Protein AF-A0A430HEE9-F1 (afdb_monomer)

Foldseek 3Di:
DFAEEADACAQAFFQDPVADLVVLLVCVVVVPVPPCVVNLVRGTDPQSLVLVVVVCVVRVHAYAYLYPSVVRDDLVSVCVSCVSNVNVSNNVRADPNRYFDDDPPDASCRRVVVCCVVPPPPLRHYAYEEACVSCVVVPPDPCVVLLRYQHRYRSGHCHPVSSVSNVVSRVVSVD

Sequence (175 aa):
MKPTIFLDIDDVLAISREFTSYQVMATFKSGDLDGWPELWNGLLCAEARQNLAALHDEFNPQYVISSSWSHYLACDQLRAVFHRRHLQFVAEGMHDTWTTPKCSGWSRFDEIHHWALHHLPRGCPMLVLDDEQSGASLRGTSLYDDGLVVLCEPWVGLNADKLSEAQRLLRSQVV

Radius of gyration: 15.29 Å; Cα contacts (8 Å, |Δi|>4): 270; chains: 1; bounding box: 37×29×46 Å

Organism: NCBI:txid2495579

Nearest PDB structures (foldseek):
  2ia5-assembly1_C  TM=5.486E-01  e=5.339E-01  Tequatrovirus T4
  5lp3-assembly1_A  TM=2.783E-01  e=8.591E+00  Escherichia coli K-12

pLDDT: mean 95.26, std 4.46, range [59.91, 98.81]

Solvent-accessible surface area (backbone atoms only — not comparable to full-atom values): 9525 Å² total; per-residue (Å²): 130,59,28,40,34,36,34,35,40,65,19,25,31,30,53,37,93,88,35,51,70,66,58,54,51,52,30,64,73,71,68,48,72,76,83,46,60,64,50,64,68,52,26,50,39,69,62,24,50,52,38,52,48,56,53,36,76,74,54,57,42,31,32,26,40,61,28,76,62,62,80,81,43,53,72,70,54,51,30,49,55,26,47,80,65,79,33,44,69,53,46,73,24,43,37,93,77,36,53,43,66,88,57,90,92,59,48,57,43,54,23,49,51,54,42,42,74,76,70,52,60,90,87,52,40,56,38,36,44,27,16,52,75,74,38,45,63,33,64,93,33,70,54,40,76,73,51,29,58,45,69,17,51,73,74,64,18,30,37,75,68,53,39,53,50,49,52,53,42,50,58,71,54,75,117

Structure (mmCIF, N/CA/C/O backbone):
data_AF-A0A430HEE9-F1
#
_entry.id   AF-A0A430HEE9-F1
#
loop_
_atom_site.group_PDB
_atom_site.id
_atom_site.type_symbol
_atom_site.label_atom_id
_atom_site.label_alt_id
_atom_site.label_comp_id
_atom_site.label_asym_id
_atom_site.label_entity_id
_atom_site.label_seq_id
_atom_site.pdbx_PDB_ins_code
_atom_site.Cartn_x
_atom_site.Cartn_y
_atom_site.Cartn_z
_atom_site.occupancy
_atom_site.B_iso_or_equiv
_atom_site.auth_seq_id
_atom_site.auth_comp_id
_atom_site.auth_asym_id
_atom_site.auth_atom_id
_atom_site.pdbx_PDB_model_num
ATOM 1 N N . MET A 1 1 ? -12.566 -12.581 11.701 1.00 80.81 1 MET A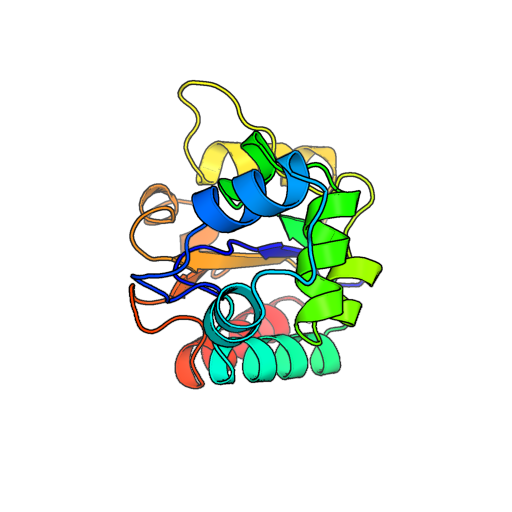 N 1
ATOM 2 C CA . MET A 1 1 ? -12.678 -12.162 10.282 1.00 80.81 1 MET A CA 1
ATOM 3 C C . MET A 1 1 ? -11.302 -11.711 9.825 1.00 80.81 1 MET A C 1
ATOM 5 O O . MET A 1 1 ? -10.555 -11.243 10.674 1.00 80.81 1 MET A O 1
ATOM 9 N N . LYS A 1 2 ? -10.942 -11.901 8.550 1.00 90.88 2 LYS A N 1
ATOM 10 C CA . LYS A 1 2 ? -9.658 -11.407 8.027 1.00 90.88 2 LYS A CA 1
ATOM 11 C C . LYS A 1 2 ? -9.723 -9.879 7.887 1.00 90.88 2 LYS A C 1
ATOM 13 O O . LYS A 1 2 ? -10.739 -9.410 7.377 1.00 90.88 2 LYS A O 1
ATOM 18 N N . PRO A 1 3 ? -8.705 -9.117 8.319 1.00 97.00 3 PRO A N 1
ATOM 19 C CA . PRO A 1 3 ? -8.674 -7.678 8.093 1.00 97.00 3 PRO A CA 1
ATOM 20 C C . PRO A 1 3 ? -8.604 -7.347 6.603 1.00 97.00 3 PRO A C 1
ATOM 22 O O . PRO A 1 3 ? -8.089 -8.136 5.814 1.00 97.00 3 PRO A O 1
ATOM 25 N N . THR A 1 4 ? -9.068 -6.159 6.227 1.00 98.44 4 THR A N 1
ATOM 26 C CA . THR A 1 4 ? -8.849 -5.600 4.885 1.00 98.44 4 THR A CA 1
ATOM 27 C C . THR A 1 4 ? -7.793 -4.502 4.936 1.00 98.44 4 THR A C 1
ATOM 29 O O . THR A 1 4 ? -7.937 -3.541 5.686 1.00 98.44 4 THR A O 1
ATOM 32 N N . ILE A 1 5 ? -6.740 -4.626 4.131 1.00 98.75 5 ILE A N 1
ATOM 33 C CA . ILE A 1 5 ? -5.719 -3.592 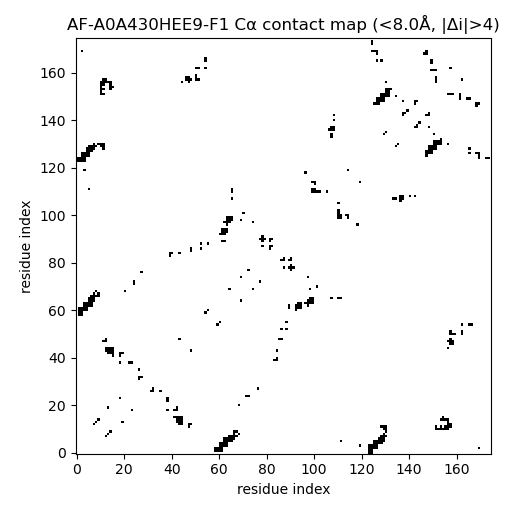3.967 1.00 98.75 5 ILE A CA 1
ATOM 34 C C . ILE A 1 5 ? -5.934 -2.880 2.634 1.00 98.75 5 ILE A C 1
ATOM 36 O O . ILE A 1 5 ? -5.824 -3.494 1.571 1.00 98.75 5 ILE A O 1
ATOM 40 N N . PHE A 1 6 ? -6.200 -1.579 2.696 1.00 98.81 6 PHE A N 1
ATOM 41 C CA . PHE A 1 6 ? -6.108 -0.683 1.549 1.00 98.81 6 PHE A CA 1
ATOM 42 C C . PHE A 1 6 ? -4.640 -0.323 1.354 1.00 98.81 6 PHE A C 1
ATOM 44 O O . PHE A 1 6 ? -4.015 0.218 2.263 1.00 98.81 6 PHE A O 1
ATOM 51 N N . LEU A 1 7 ? -4.082 -0.700 0.210 1.00 98.81 7 LEU A N 1
ATOM 52 C CA . LEU A 1 7 ? -2.654 -0.650 -0.064 1.00 98.81 7 LEU A CA 1
ATOM 53 C C . LEU A 1 7 ? -2.365 0.332 -1.200 1.00 98.81 7 LEU A C 1
ATOM 55 O O . LEU A 1 7 ? -2.751 0.088 -2.353 1.00 98.81 7 LEU A O 1
ATOM 59 N N . ASP A 1 8 ? -1.640 1.402 -0.881 1.00 98.19 8 ASP A N 1
ATOM 60 C CA . ASP A 1 8 ? -0.873 2.127 -1.887 1.00 98.19 8 ASP A CA 1
ATOM 61 C C . ASP A 1 8 ? 0.443 1.401 -2.213 1.00 98.19 8 ASP A C 1
ATOM 63 O O . ASP A 1 8 ? 0.933 0.551 -1.469 1.00 98.19 8 ASP A O 1
ATOM 67 N N . ILE A 1 9 ? 0.995 1.714 -3.378 1.00 97.50 9 ILE A N 1
ATOM 68 C CA . ILE A 1 9 ? 2.242 1.184 -3.907 1.00 97.50 9 ILE A CA 1
ATOM 69 C C . ILE A 1 9 ? 3.296 2.288 -3.930 1.00 97.50 9 ILE A C 1
ATOM 71 O O . ILE A 1 9 ? 4.399 2.043 -3.441 1.00 97.50 9 ILE A O 1
ATOM 75 N N . ASP A 1 10 ? 2.977 3.468 -4.467 1.00 95.69 10 ASP A N 1
ATOM 76 C CA . ASP A 1 10 ? 3.913 4.596 -4.548 1.00 95.69 10 ASP A CA 1
ATOM 77 C C . ASP A 1 10 ? 4.302 5.046 -3.135 1.00 95.69 10 ASP A C 1
ATOM 79 O O . ASP A 1 10 ? 3.445 5.147 -2.265 1.00 95.69 10 ASP A O 1
ATOM 83 N N . ASP A 1 11 ? 5.603 5.213 -2.880 1.00 96.12 11 ASP A N 1
ATOM 84 C CA . ASP A 1 11 ? 6.160 5.629 -1.582 1.00 96.12 11 ASP A CA 1
ATOM 85 C C . ASP A 1 11 ? 5.733 4.786 -0.358 1.00 96.12 11 ASP A C 1
ATOM 87 O O . ASP A 1 11 ? 6.041 5.132 0.779 1.00 96.12 11 ASP A O 1
ATOM 91 N N . VAL A 1 12 ? 5.112 3.623 -0.581 1.00 97.62 12 VAL A N 1
ATOM 92 C CA . VAL A 1 12 ? 4.849 2.580 0.423 1.00 97.62 12 VAL A CA 1
ATOM 93 C C . VAL A 1 12 ? 5.718 1.359 0.134 1.00 97.62 12 VAL A C 1
ATOM 95 O O . VAL A 1 12 ? 6.475 0.911 0.997 1.00 97.62 12 VAL A O 1
ATOM 98 N N . LEU A 1 13 ? 5.641 0.841 -1.098 1.00 97.62 13 LEU A N 1
ATOM 99 C CA . LEU A 1 13 ? 6.434 -0.290 -1.592 1.00 97.62 13 LEU A CA 1
ATOM 100 C C . LEU A 1 13 ? 7.423 0.138 -2.682 1.00 97.62 13 LEU A C 1
ATOM 102 O O . LEU A 1 13 ? 8.557 -0.346 -2.704 1.00 97.62 13 LEU A O 1
ATOM 106 N N . ALA A 1 14 ? 6.993 1.011 -3.593 1.00 96.25 14 ALA A N 1
ATOM 107 C CA . ALA A 1 14 ? 7.776 1.540 -4.699 1.00 96.25 14 ALA A CA 1
ATOM 108 C C . ALA A 1 14 ? 8.399 2.885 -4.308 1.00 96.25 14 ALA A C 1
ATOM 110 O O . ALA A 1 14 ? 7.764 3.928 -4.392 1.00 96.25 14 ALA A O 1
ATOM 111 N N . ILE A 1 15 ? 9.661 2.837 -3.878 1.00 92.50 15 ILE A N 1
ATOM 112 C CA . ILE A 1 15 ? 10.413 3.977 -3.313 1.00 92.50 15 ILE A CA 1
ATOM 113 C C . ILE A 1 15 ? 11.463 4.498 -4.321 1.00 92.50 15 ILE A C 1
ATOM 115 O O . ILE A 1 15 ? 12.430 5.179 -3.983 1.00 92.50 15 ILE A O 1
ATOM 119 N N . SER A 1 16 ? 11.348 4.102 -5.590 1.00 83.88 16 SER A N 1
ATOM 120 C CA . SER A 1 16 ? 12.374 4.366 -6.597 1.00 83.88 16 SER A CA 1
ATOM 121 C C . SER A 1 16 ? 12.114 5.664 -7.356 1.00 83.88 16 SER A C 1
ATOM 123 O O . SER A 1 16 ? 11.019 5.907 -7.854 1.00 83.88 16 SER A O 1
ATOM 125 N N . ARG A 1 17 ? 13.169 6.473 -7.518 1.00 77.31 17 ARG A N 1
ATOM 126 C CA . ARG A 1 17 ? 13.175 7.630 -8.434 1.00 77.31 17 ARG A CA 1
ATOM 127 C C . ARG A 1 17 ? 13.371 7.235 -9.893 1.00 77.31 17 ARG A C 1
ATOM 129 O O . ARG A 1 17 ? 13.046 8.008 -10.788 1.00 77.31 17 ARG A O 1
ATOM 136 N N . GLU A 1 18 ? 13.951 6.064 -10.125 1.00 83.25 18 GLU A N 1
ATOM 137 C CA . GLU A 1 18 ? 14.332 5.584 -11.455 1.00 83.25 18 GLU A CA 1
ATOM 138 C C . GLU A 1 18 ? 13.240 4.705 -12.065 1.00 83.25 18 GLU A C 1
ATOM 140 O O . GLU A 1 18 ? 13.007 4.723 -13.276 1.00 83.25 18 GLU A O 1
ATOM 145 N N . PHE A 1 19 ? 12.550 3.953 -11.211 1.00 88.94 19 PHE A N 1
ATOM 146 C CA . PHE A 1 19 ? 11.571 2.957 -11.600 1.00 88.94 19 PHE A CA 1
ATOM 147 C C . PHE A 1 19 ? 10.203 3.340 -11.066 1.00 88.94 19 PHE A C 1
ATOM 149 O O . PHE A 1 19 ? 9.910 3.192 -9.884 1.00 88.94 19 PHE A O 1
ATOM 156 N N . THR A 1 20 ? 9.359 3.811 -11.972 1.00 88.50 20 THR A N 1
ATOM 157 C CA . THR A 1 20 ? 7.982 4.188 -11.680 1.00 88.50 20 THR A CA 1
ATOM 158 C C . THR A 1 20 ? 7.026 3.217 -12.355 1.00 88.50 20 THR A C 1
ATOM 160 O O . THR A 1 20 ? 7.401 2.381 -13.188 1.00 88.50 20 THR A O 1
ATOM 163 N N . SER A 1 21 ? 5.748 3.383 -12.058 1.00 90.38 21 SER A N 1
ATOM 164 C CA . SER A 1 21 ? 4.676 2.713 -12.774 1.00 90.38 21 SER A CA 1
ATOM 165 C C . SER A 1 21 ? 4.725 2.871 -14.295 1.00 90.38 21 SER A C 1
ATOM 167 O O . SER A 1 21 ? 4.315 1.960 -15.012 1.00 90.38 21 SER A O 1
ATOM 169 N N . TYR A 1 22 ? 5.265 3.976 -14.817 1.00 91.56 22 TYR A N 1
ATOM 170 C CA . TYR A 1 22 ? 5.378 4.191 -16.258 1.00 91.56 22 TYR A CA 1
ATOM 171 C C . TYR A 1 22 ? 6.260 3.130 -16.929 1.00 91.56 22 TYR A C 1
ATOM 173 O O . TYR A 1 22 ? 5.890 2.578 -17.969 1.00 91.56 22 TYR A O 1
ATOM 181 N N . GLN A 1 23 ? 7.405 2.796 -16.324 1.00 93.25 23 GLN A N 1
ATOM 182 C CA . GLN A 1 23 ? 8.289 1.742 -16.827 1.00 93.25 23 GLN A CA 1
ATOM 183 C C . GLN A 1 23 ? 7.603 0.374 -16.753 1.00 93.25 23 GLN A C 1
ATOM 185 O O . GLN A 1 23 ? 7.676 -0.407 -17.702 1.00 93.25 23 GLN A O 1
ATOM 190 N N . VAL A 1 24 ? 6.860 0.111 -15.674 1.00 93.81 24 VAL A N 1
ATOM 191 C CA . VAL A 1 24 ? 6.065 -1.117 -15.525 1.00 93.81 24 VAL A CA 1
ATOM 192 C C . VAL A 1 24 ? 5.028 -1.229 -16.645 1.00 93.81 24 VAL A C 1
ATOM 194 O O . VAL A 1 24 ? 4.968 -2.246 -17.336 1.00 93.81 24 VAL A O 1
ATOM 197 N N . MET A 1 25 ? 4.266 -0.162 -16.898 1.00 94.75 25 MET A N 1
ATOM 198 C CA . MET A 1 25 ? 3.291 -0.106 -17.989 1.00 94.75 25 MET A CA 1
ATOM 199 C C . MET A 1 25 ? 3.931 -0.335 -19.358 1.00 94.75 25 MET A C 1
ATOM 201 O O . MET A 1 25 ? 3.382 -1.072 -20.175 1.00 94.75 25 MET A O 1
ATOM 205 N N . ALA A 1 26 ? 5.066 0.314 -19.631 1.00 93.56 26 ALA A N 1
ATOM 206 C CA . ALA A 1 26 ? 5.771 0.174 -20.901 1.00 93.56 26 ALA A CA 1
ATOM 207 C C . ALA A 1 26 ? 6.212 -1.277 -21.135 1.00 93.56 26 ALA A C 1
ATOM 209 O O . ALA A 1 26 ? 6.032 -1.799 -22.233 1.00 93.56 26 ALA A O 1
ATOM 210 N N . THR A 1 27 ? 6.691 -1.940 -20.083 1.00 93.94 27 THR A N 1
ATOM 211 C CA . THR A 1 27 ? 7.138 -3.336 -20.133 1.00 93.94 27 THR A CA 1
ATOM 212 C C . THR A 1 27 ? 5.969 -4.299 -20.379 1.00 93.94 27 THR A C 1
ATOM 214 O O . THR A 1 27 ? 6.066 -5.222 -21.184 1.00 93.94 27 THR A O 1
ATOM 217 N N . PHE A 1 28 ? 4.804 -4.055 -19.769 1.00 94.69 28 PHE A N 1
ATOM 218 C CA . PHE A 1 28 ? 3.602 -4.827 -20.102 1.00 94.69 28 PHE A CA 1
ATOM 219 C C . PHE A 1 28 ? 3.119 -4.587 -21.534 1.00 94.69 28 PHE A C 1
ATOM 221 O O . PHE A 1 28 ? 2.672 -5.524 -22.191 1.00 94.69 28 PHE A O 1
ATOM 228 N N . LYS A 1 29 ? 3.203 -3.348 -22.031 1.00 93.94 29 LYS A N 1
ATOM 229 C CA . LYS A 1 29 ? 2.800 -3.010 -23.404 1.00 93.94 29 LYS A CA 1
ATOM 230 C C . LYS A 1 29 ? 3.722 -3.620 -24.457 1.00 93.94 29 LYS A C 1
ATOM 232 O O . LYS A 1 29 ? 3.235 -3.974 -25.526 1.00 93.94 29 LYS A O 1
ATOM 237 N N . SER A 1 30 ? 5.023 -3.732 -24.182 1.00 93.75 30 SER A N 1
ATOM 238 C CA . SER A 1 30 ? 5.972 -4.378 -25.096 1.00 93.75 30 SER A CA 1
ATOM 239 C C . SER A 1 30 ? 5.831 -5.902 -25.112 1.00 93.75 30 SER A C 1
ATOM 241 O O . SER A 1 30 ? 6.218 -6.532 -26.091 1.00 93.75 30 SER A O 1
ATOM 243 N N . GLY A 1 31 ? 5.285 -6.491 -24.041 1.00 93.06 31 GLY A N 1
ATOM 244 C CA . GLY A 1 31 ? 5.236 -7.940 -23.842 1.00 93.06 31 GLY A CA 1
ATOM 245 C C . GLY A 1 31 ? 6.579 -8.545 -23.419 1.00 93.06 31 GLY A C 1
ATOM 246 O O . GLY A 1 31 ? 6.654 -9.752 -23.200 1.00 93.06 31 GLY A O 1
ATOM 247 N N . ASP A 1 32 ? 7.620 -7.724 -23.266 1.00 91.75 32 ASP A N 1
ATOM 248 C CA . ASP A 1 32 ? 8.967 -8.151 -22.890 1.00 91.75 32 ASP A CA 1
ATOM 249 C C . ASP A 1 32 ? 9.223 -7.886 -21.405 1.00 91.75 32 ASP A C 1
ATOM 251 O O . ASP A 1 32 ? 9.936 -6.963 -21.017 1.00 91.75 32 ASP A O 1
ATOM 255 N N . LEU A 1 33 ? 8.586 -8.696 -20.557 1.00 89.44 33 LEU A N 1
ATOM 256 C CA . LEU A 1 33 ? 8.723 -8.582 -19.105 1.00 89.44 33 LEU A CA 1
ATOM 257 C C . LEU A 1 33 ? 10.117 -8.949 -18.601 1.00 89.44 33 LEU A C 1
ATOM 259 O O . LEU A 1 33 ? 10.460 -8.553 -17.496 1.00 89.44 33 LEU A O 1
ATOM 263 N N . ASP A 1 34 ? 10.919 -9.692 -19.355 1.00 91.00 34 ASP A N 1
ATOM 264 C CA . ASP A 1 34 ? 12.223 -10.169 -18.883 1.00 91.00 34 ASP A CA 1
ATOM 265 C C . ASP A 1 34 ? 13.395 -9.361 -19.460 1.00 91.00 34 ASP A C 1
ATOM 267 O O . ASP A 1 34 ? 14.509 -9.450 -18.947 1.00 91.00 34 ASP A O 1
ATOM 271 N N . GLY A 1 35 ? 13.140 -8.503 -20.453 1.00 89.94 35 GLY A N 1
ATOM 272 C CA . GLY A 1 35 ? 14.135 -7.631 -21.079 1.00 89.94 35 GLY A CA 1
ATOM 273 C C . GLY A 1 35 ? 14.655 -6.482 -20.211 1.00 89.94 35 GLY A C 1
ATOM 274 O O . GLY A 1 35 ? 15.589 -5.799 -20.626 1.00 89.94 35 GLY A O 1
ATOM 275 N N . TRP A 1 36 ? 14.094 -6.264 -19.013 1.00 91.19 36 TRP A N 1
ATOM 276 C CA . TRP A 1 36 ? 14.551 -5.221 -18.085 1.00 91.19 36 TRP A CA 1
ATOM 277 C C . TRP A 1 36 ? 14.634 -5.712 -16.624 1.00 91.19 36 TRP A C 1
ATOM 279 O O . TRP A 1 36 ? 13.793 -5.368 -15.788 1.00 91.19 36 TRP A O 1
ATOM 289 N N . PRO A 1 37 ? 15.632 -6.540 -16.272 1.00 90.94 37 PRO A N 1
ATOM 290 C CA . PRO A 1 37 ? 15.771 -7.084 -14.920 1.00 90.94 37 PRO A CA 1
ATOM 291 C C . PRO A 1 37 ? 16.041 -6.012 -13.850 1.00 90.94 37 PRO A C 1
ATOM 293 O O . PRO A 1 37 ? 15.620 -6.175 -12.702 1.00 90.94 37 PRO A O 1
ATOM 296 N N . GLU A 1 38 ? 16.705 -4.908 -14.200 1.00 92.19 38 GLU A N 1
ATOM 297 C CA . GLU A 1 38 ? 16.997 -3.791 -13.295 1.00 92.19 38 GLU A CA 1
ATOM 298 C C . GLU A 1 38 ? 15.716 -3.123 -12.795 1.00 92.19 38 GLU A C 1
ATOM 300 O O . GLU A 1 38 ? 15.613 -2.864 -11.595 1.00 92.19 38 GLU A O 1
ATOM 305 N N . LEU A 1 39 ? 14.724 -2.938 -13.682 1.00 93.00 39 LEU A N 1
ATOM 306 C CA . LEU A 1 39 ? 13.401 -2.434 -13.315 1.00 93.00 39 LEU A CA 1
ATOM 307 C C . LEU A 1 39 ? 12.833 -3.270 -12.180 1.00 93.00 39 LEU A C 1
ATOM 309 O O . LEU A 1 39 ? 12.558 -2.747 -11.109 1.00 93.00 39 LEU A 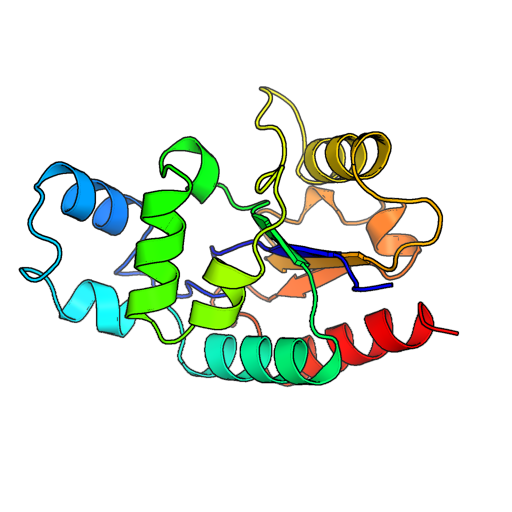O 1
ATOM 313 N N . TRP A 1 40 ? 12.700 -4.580 -12.379 1.00 92.44 40 TRP A N 1
ATOM 314 C CA . TRP A 1 40 ? 12.094 -5.436 -11.364 1.00 92.44 40 TRP A CA 1
ATOM 315 C C . TRP A 1 40 ? 12.908 -5.437 -10.079 1.00 92.44 40 TRP A C 1
ATOM 317 O O . TRP A 1 40 ? 12.336 -5.323 -8.998 1.00 92.44 40 TRP A O 1
ATOM 327 N N . ASN A 1 41 ? 14.233 -5.511 -10.174 1.00 90.94 41 ASN A N 1
ATOM 328 C CA . ASN A 1 41 ? 15.090 -5.545 -8.998 1.00 90.94 41 ASN A CA 1
ATOM 329 C C . ASN A 1 41 ? 15.010 -4.276 -8.148 1.00 90.94 41 ASN A C 1
ATOM 331 O O . ASN A 1 41 ? 15.017 -4.396 -6.920 1.00 90.94 41 ASN A O 1
ATOM 335 N N . GLY A 1 42 ? 14.869 -3.110 -8.777 1.00 91.31 42 GLY A N 1
ATOM 336 C CA . GLY A 1 42 ? 14.776 -1.821 -8.095 1.00 91.31 42 GLY A CA 1
ATOM 337 C C . GLY A 1 42 ? 13.358 -1.292 -7.867 1.00 91.31 42 GLY A C 1
ATOM 338 O O . GLY A 1 42 ? 13.220 -0.281 -7.187 1.00 91.31 42 GLY A O 1
ATOM 339 N N . LEU A 1 43 ? 12.314 -1.929 -8.414 1.00 94.25 43 LEU A N 1
ATOM 340 C CA . LEU A 1 43 ? 10.951 -1.386 -8.379 1.00 94.25 43 LEU A CA 1
ATOM 341 C C . LEU A 1 43 ? 10.389 -1.296 -6.960 1.00 94.25 43 LEU A C 1
ATOM 343 O O . LEU A 1 43 ? 9.880 -0.254 -6.568 1.00 94.25 43 LEU A O 1
ATOM 347 N N . LEU A 1 44 ? 10.458 -2.402 -6.209 1.00 95.44 44 LEU A N 1
ATOM 348 C CA . LEU A 1 44 ? 9.878 -2.512 -4.869 1.00 95.44 44 LEU A CA 1
ATOM 349 C C . LEU A 1 44 ? 10.970 -2.697 -3.814 1.00 95.44 44 LEU A C 1
ATOM 351 O O . LEU A 1 44 ? 11.746 -3.661 -3.873 1.00 95.44 44 LEU A O 1
ATOM 355 N N . CYS A 1 45 ? 10.981 -1.805 -2.824 1.00 95.75 45 CYS A N 1
ATOM 356 C CA . CYS A 1 45 ? 11.954 -1.774 -1.738 1.00 95.75 45 CYS A CA 1
ATOM 357 C C . CYS A 1 45 ? 11.972 -3.096 -0.961 1.00 95.75 45 CYS A C 1
ATOM 359 O O . CYS A 1 45 ? 10.932 -3.643 -0.596 1.00 95.75 45 CYS A O 1
ATOM 361 N N . ALA A 1 46 ? 13.166 -3.636 -0.708 1.00 95.81 46 ALA A N 1
ATOM 362 C CA . ALA A 1 46 ? 13.308 -4.915 -0.021 1.00 95.81 46 ALA A CA 1
ATOM 363 C C . ALA A 1 46 ? 12.793 -4.879 1.424 1.00 95.81 46 ALA A C 1
ATOM 365 O O . ALA A 1 46 ? 12.090 -5.806 1.821 1.00 95.81 46 ALA A O 1
ATOM 366 N N . GLU A 1 47 ? 13.089 -3.809 2.164 1.00 97.25 47 GLU A N 1
ATOM 367 C CA . GLU A 1 47 ? 12.612 -3.624 3.538 1.00 97.25 47 GLU A CA 1
ATOM 368 C C . GLU A 1 47 ? 11.083 -3.525 3.580 1.00 97.25 47 GLU A C 1
ATOM 370 O O . GLU A 1 47 ? 10.437 -4.295 4.288 1.00 97.25 47 GLU A O 1
ATOM 375 N N . ALA A 1 48 ? 10.487 -2.672 2.741 1.00 98.19 48 ALA A N 1
ATOM 376 C CA . ALA A 1 48 ? 9.034 -2.514 2.682 1.00 98.19 48 ALA A CA 1
ATOM 377 C C . ALA A 1 48 ? 8.307 -3.832 2.369 1.00 98.19 48 ALA A C 1
ATOM 379 O O . ALA A 1 48 ? 7.277 -4.143 2.966 1.00 98.19 48 ALA A O 1
ATOM 380 N N . ARG A 1 49 ? 8.874 -4.660 1.480 1.00 98.06 49 ARG A N 1
ATOM 381 C CA . ARG A 1 49 ? 8.341 -5.997 1.180 1.00 98.06 49 ARG A CA 1
ATOM 382 C C . ARG A 1 49 ? 8.419 -6.944 2.373 1.00 98.06 49 ARG A C 1
ATOM 384 O O . ARG A 1 49 ? 7.459 -7.667 2.622 1.00 98.06 49 ARG A O 1
ATOM 391 N N . GLN A 1 50 ? 9.543 -6.958 3.089 1.00 98.44 50 GLN A N 1
ATOM 392 C CA . GLN A 1 50 ? 9.716 -7.789 4.285 1.00 98.44 50 GLN A CA 1
ATOM 393 C C . GLN A 1 50 ? 8.746 -7.373 5.391 1.00 98.44 50 GLN A C 1
ATOM 395 O O . GLN A 1 50 ? 8.121 -8.228 6.014 1.00 98.44 50 GLN A O 1
ATOM 400 N N . ASN A 1 51 ? 8.555 -6.070 5.577 1.00 98.75 51 ASN A N 1
ATOM 401 C CA . ASN A 1 51 ? 7.627 -5.543 6.566 1.00 98.75 51 ASN A CA 1
ATOM 402 C C . ASN A 1 51 ? 6.170 -5.848 6.199 1.00 98.75 51 ASN A C 1
ATOM 404 O O . ASN A 1 51 ? 5.402 -6.291 7.052 1.00 98.75 51 ASN A O 1
ATOM 408 N N . LEU A 1 52 ? 5.789 -5.711 4.924 1.00 98.75 52 LEU A N 1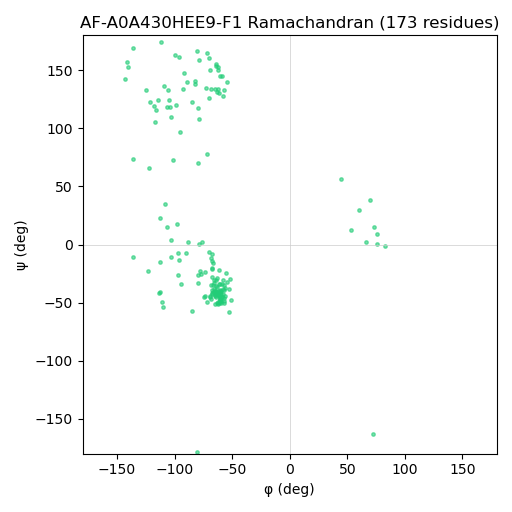
ATOM 409 C CA . LEU A 1 52 ? 4.452 -6.105 4.481 1.00 98.75 52 LEU A CA 1
ATOM 410 C C . LEU A 1 52 ? 4.219 -7.618 4.636 1.00 98.75 52 LEU A C 1
ATOM 412 O O . LEU A 1 52 ? 3.110 -8.022 4.981 1.00 98.75 52 LEU A O 1
ATOM 416 N N . ALA A 1 53 ? 5.248 -8.446 4.422 1.00 98.69 53 ALA A N 1
ATOM 417 C CA . ALA A 1 53 ? 5.179 -9.888 4.658 1.00 98.69 53 ALA A CA 1
ATOM 418 C C . ALA A 1 53 ? 4.985 -10.209 6.146 1.00 98.69 53 ALA A C 1
ATOM 420 O O . ALA A 1 53 ? 4.102 -10.987 6.483 1.00 98.69 53 ALA A O 1
ATOM 421 N N . ALA A 1 54 ? 5.716 -9.546 7.045 1.00 98.69 54 ALA A N 1
ATOM 422 C CA . ALA A 1 54 ? 5.526 -9.708 8.487 1.00 98.69 54 ALA A CA 1
ATOM 423 C C . ALA A 1 54 ? 4.103 -9.321 8.931 1.00 98.69 54 ALA A C 1
ATOM 425 O O . ALA A 1 54 ? 3.489 -10.014 9.743 1.00 98.69 54 ALA A O 1
ATOM 426 N N . LEU A 1 55 ? 3.550 -8.244 8.362 1.00 98.50 55 LEU A N 1
ATOM 427 C CA . LEU A 1 55 ? 2.161 -7.848 8.599 1.00 98.50 55 LEU A CA 1
ATOM 428 C C . LEU A 1 55 ? 1.170 -8.888 8.049 1.00 98.50 55 LEU A C 1
ATOM 430 O O . LEU A 1 55 ? 0.162 -9.189 8.690 1.00 98.50 55 LEU A O 1
ATOM 434 N N . HIS A 1 56 ? 1.452 -9.451 6.871 1.00 98.56 56 HIS A N 1
ATOM 435 C CA . HIS A 1 56 ? 0.648 -10.521 6.293 1.00 98.56 56 HIS A CA 1
ATOM 436 C C . HIS A 1 56 ? 0.645 -11.773 7.169 1.00 98.56 56 HIS A C 1
ATOM 438 O O . HIS A 1 56 ? -0.423 -12.304 7.458 1.00 98.56 56 HIS A O 1
ATOM 444 N N . ASP A 1 57 ? 1.818 -12.227 7.600 1.00 98.19 57 ASP A N 1
ATOM 445 C CA . ASP A 1 57 ? 1.978 -13.450 8.387 1.00 98.19 57 ASP A CA 1
ATOM 446 C C . ASP A 1 57 ? 1.231 -13.364 9.721 1.00 98.19 57 ASP A C 1
ATOM 448 O O . ASP A 1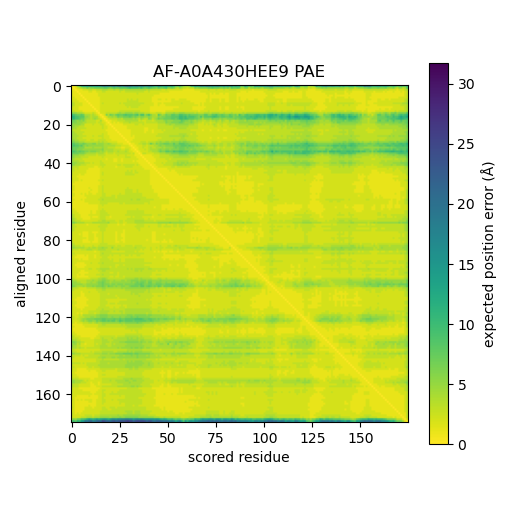 57 ? 0.679 -14.356 10.198 1.00 98.19 57 ASP A O 1
ATOM 452 N N . GLU A 1 58 ? 1.164 -12.168 10.309 1.00 97.81 58 GLU A N 1
ATOM 453 C CA . GLU A 1 58 ? 0.447 -11.948 11.559 1.00 97.81 58 GLU A CA 1
ATOM 454 C C . GLU A 1 58 ? -1.079 -11.953 11.391 1.00 97.81 58 GLU A C 1
ATOM 456 O O . GLU A 1 58 ? -1.786 -12.557 12.200 1.00 97.81 58 GLU A O 1
ATOM 461 N N . PHE A 1 59 ? -1.605 -11.278 10.366 1.00 97.69 59 PHE A N 1
ATOM 462 C CA . PHE A 1 59 ? -3.044 -10.996 10.282 1.00 97.69 59 PHE A CA 1
ATOM 463 C C . PHE A 1 59 ? -3.784 -11.720 9.156 1.00 97.69 59 PHE A C 1
ATOM 465 O O . PHE A 1 59 ? -5.016 -11.755 9.169 1.00 97.69 59 PHE A O 1
ATOM 472 N N . ASN A 1 60 ? -3.066 -12.283 8.184 1.00 97.31 60 ASN A N 1
ATOM 473 C CA . ASN A 1 60 ? -3.602 -12.889 6.962 1.00 97.31 60 ASN A CA 1
ATOM 474 C C . ASN A 1 60 ? -4.709 -12.022 6.308 1.00 97.31 60 ASN A C 1
ATOM 476 O O . ASN A 1 60 ? -5.849 -12.486 6.165 1.00 97.31 60 ASN A O 1
ATOM 480 N N . PRO A 1 61 ? -4.420 -10.744 5.987 1.00 98.00 61 PRO A N 1
ATOM 481 C CA . PRO A 1 61 ? -5.406 -9.799 5.479 1.00 98.00 61 PRO A CA 1
ATOM 482 C C . PRO A 1 61 ? -5.834 -10.108 4.039 1.00 98.00 61 PRO A C 1
ATOM 484 O O . PRO A 1 61 ? -5.151 -10.818 3.300 1.00 98.00 61 PRO A O 1
ATOM 487 N N . GLN A 1 62 ? -6.945 -9.500 3.626 1.00 98.12 62 GLN A N 1
ATOM 488 C CA . GLN A 1 62 ? -7.256 -9.268 2.218 1.00 98.12 62 GLN A CA 1
ATOM 489 C C . GLN A 1 62 ? -6.734 -7.897 1.780 1.00 98.12 62 GLN A C 1
ATOM 491 O O . GLN A 1 62 ? -6.743 -6.955 2.571 1.00 98.12 62 GLN A O 1
ATOM 496 N N . TYR A 1 63 ? -6.318 -7.767 0.522 1.00 98.75 63 TYR A N 1
ATOM 497 C CA . TYR A 1 63 ? -5.770 -6.524 -0.024 1.00 98.75 63 TYR A CA 1
ATOM 498 C C . TYR A 1 63 ? -6.719 -5.863 -1.018 1.00 98.75 63 TYR A C 1
ATOM 500 O O . TYR A 1 63 ? -7.261 -6.516 -1.913 1.00 98.75 63 TYR A O 1
ATOM 508 N N . VAL A 1 64 ? -6.858 -4.547 -0.892 1.00 98.75 64 VAL A N 1
ATOM 509 C CA . VAL A 1 64 ? -7.535 -3.674 -1.852 1.00 98.75 64 VAL A CA 1
ATOM 510 C C . VAL A 1 64 ? -6.530 -2.631 -2.308 1.00 98.75 64 VAL A C 1
ATOM 512 O O . VAL A 1 64 ? -5.973 -1.904 -1.496 1.00 98.75 64 VAL A O 1
ATOM 515 N N . ILE A 1 65 ? -6.280 -2.538 -3.607 1.00 98.62 65 ILE A N 1
ATOM 516 C CA . ILE A 1 65 ? -5.325 -1.580 -4.156 1.00 98.62 65 ILE A CA 1
ATOM 517 C C . ILE A 1 65 ? -5.986 -0.204 -4.225 1.00 98.62 65 ILE A C 1
ATOM 519 O O . ILE A 1 65 ? -6.861 0.027 -5.065 1.00 98.62 65 ILE A O 1
ATOM 523 N N . SER A 1 66 ? -5.558 0.707 -3.350 1.00 98.19 66 SER A N 1
ATOM 524 C CA . SER A 1 66 ? -5.934 2.127 -3.373 1.00 98.19 66 SER A CA 1
ATOM 525 C C . SER A 1 66 ? -4.979 2.971 -4.217 1.00 98.19 66 SER A C 1
ATOM 527 O O . SER A 1 66 ? -5.265 4.134 -4.493 1.00 98.19 66 SER A O 1
ATOM 529 N N . SER A 1 67 ? -3.882 2.382 -4.692 1.00 97.25 67 SER A N 1
ATOM 530 C CA . SER A 1 67 ? -2.867 3.065 -5.489 1.00 97.25 67 SER A CA 1
ATOM 531 C C . SER A 1 67 ? -3.366 3.615 -6.825 1.00 97.25 67 SER A C 1
ATOM 533 O O . SER A 1 67 ? -4.249 3.038 -7.474 1.00 97.25 67 SER A O 1
ATOM 535 N N . SER A 1 68 ? -2.697 4.672 -7.294 1.00 94.19 68 SER A N 1
ATOM 536 C CA . SER A 1 68 ? -2.816 5.202 -8.656 1.00 94.19 68 SER A CA 1
ATOM 537 C C . SER A 1 68 ? -2.540 4.142 -9.735 1.00 94.19 68 SER A C 1
ATOM 539 O O . SER A 1 68 ? -3.072 4.236 -10.839 1.00 94.19 68 SER A O 1
ATOM 541 N N . TRP A 1 69 ? -1.776 3.093 -9.407 1.00 96.38 69 TRP A N 1
ATOM 542 C CA . TRP A 1 69 ? -1.414 2.004 -10.319 1.00 96.38 69 TRP A CA 1
ATOM 543 C C . TRP A 1 69 ? -2.608 1.270 -10.921 1.00 96.38 69 TRP A C 1
ATOM 545 O O . TRP A 1 69 ? -2.565 0.822 -12.069 1.00 96.38 69 TRP A O 1
ATOM 555 N N . SER A 1 70 ? -3.707 1.212 -10.177 1.00 95.94 70 SER A N 1
ATOM 556 C CA . SER A 1 70 ? -4.963 0.610 -10.627 1.00 95.94 70 SER A CA 1
ATOM 557 C C . SER A 1 70 ? -5.660 1.381 -11.759 1.00 95.94 70 SER A C 1
ATOM 559 O O . SER A 1 70 ? -6.528 0.818 -12.422 1.00 95.94 70 SER A O 1
ATOM 561 N N . HIS A 1 71 ? -5.272 2.633 -12.048 1.00 92.94 71 HIS A N 1
ATOM 562 C CA . HIS A 1 71 ? -5.804 3.377 -13.197 1.00 92.94 71 HIS A CA 1
ATOM 563 C C . HIS A 1 71 ? -5.384 2.796 -14.546 1.00 92.94 71 HIS A C 1
ATOM 565 O O . HIS A 1 71 ? -6.061 3.018 -15.550 1.00 92.94 71 HIS A O 1
ATOM 571 N N . TYR A 1 72 ? -4.232 2.133 -14.596 1.00 92.69 72 TYR A N 1
ATOM 572 C CA . TYR A 1 72 ? -3.593 1.776 -15.858 1.00 92.69 72 TYR A CA 1
ATOM 573 C C . TYR A 1 72 ? -3.043 0.352 -15.901 1.00 92.69 72 TYR A C 1
ATOM 575 O O . TYR A 1 72 ? -2.695 -0.112 -16.988 1.00 92.69 72 TYR A O 1
ATOM 583 N N . LEU A 1 73 ? -2.984 -0.350 -14.766 1.00 95.69 73 LEU A N 1
ATOM 584 C CA . LEU A 1 73 ? -2.704 -1.780 -14.718 1.00 95.69 73 LEU A CA 1
ATOM 585 C C . LEU A 1 73 ? -3.977 -2.566 -14.410 1.00 95.69 73 LEU A C 1
ATOM 587 O O . LEU A 1 73 ? -4.709 -2.263 -13.468 1.00 95.69 73 LEU A O 1
ATOM 591 N N . ALA A 1 74 ? -4.208 -3.622 -15.185 1.00 96.25 74 ALA A N 1
ATOM 592 C CA . ALA A 1 74 ? -5.228 -4.616 -14.880 1.00 96.25 74 ALA A CA 1
ATOM 593 C C . ALA A 1 74 ? -4.828 -5.464 -13.658 1.00 96.25 74 ALA A C 1
ATOM 595 O O . ALA A 1 74 ? -3.646 -5.583 -13.327 1.00 96.25 74 ALA A O 1
ATOM 596 N N . CYS A 1 75 ? -5.811 -6.121 -13.034 1.00 97.12 75 CYS A N 1
ATOM 597 C CA . CYS A 1 75 ? -5.597 -6.991 -11.870 1.00 97.12 75 CYS A CA 1
ATOM 598 C C . CYS A 1 75 ? -4.483 -8.023 -12.108 1.00 97.12 75 CYS A C 1
ATOM 600 O O . CYS A 1 75 ? -3.550 -8.125 -11.316 1.00 97.12 75 CYS A O 1
ATOM 602 N N . ASP A 1 76 ? -4.515 -8.721 -13.248 1.00 97.00 76 ASP A N 1
ATOM 603 C CA . ASP A 1 76 ? -3.513 -9.744 -13.570 1.00 97.00 76 ASP A CA 1
ATOM 604 C C . ASP A 1 76 ? -2.108 -9.159 -13.763 1.00 97.00 76 ASP A C 1
ATOM 606 O O . ASP A 1 76 ? -1.119 -9.802 -13.418 1.00 97.00 76 ASP A O 1
ATOM 610 N N . GLN A 1 77 ? -2.001 -7.916 -14.245 1.00 97.06 77 GLN A N 1
ATOM 611 C CA . GLN A 1 77 ? -0.716 -7.226 -14.371 1.00 97.06 77 GLN A CA 1
ATOM 612 C C . GLN A 1 77 ? -0.152 -6.876 -12.991 1.00 97.06 77 GLN A C 1
ATOM 614 O O . GLN A 1 77 ? 1.018 -7.148 -12.728 1.00 97.06 77 GLN A O 1
ATOM 619 N N . LEU A 1 78 ? -0.977 -6.349 -12.080 1.00 97.50 78 LEU A N 1
ATOM 620 C CA . LEU A 1 78 ? -0.566 -6.083 -10.696 1.00 97.50 78 LEU A CA 1
ATOM 621 C C . LEU A 1 78 ? -0.180 -7.364 -9.952 1.00 97.50 78 LEU A C 1
ATOM 623 O O . LEU A 1 78 ? 0.863 -7.401 -9.299 1.00 97.50 78 LEU A O 1
ATOM 627 N N . ARG A 1 79 ? -0.944 -8.448 -10.120 1.00 97.69 79 ARG A N 1
ATOM 628 C CA . ARG A 1 79 ? -0.561 -9.771 -9.606 1.00 97.69 79 ARG A CA 1
ATOM 629 C C . ARG A 1 79 ? 0.805 -10.200 -10.134 1.00 97.69 79 ARG A C 1
ATOM 631 O O . ARG A 1 79 ? 1.637 -10.653 -9.351 1.00 97.69 79 ARG A O 1
ATOM 638 N N . ALA A 1 80 ? 1.079 -10.010 -11.426 1.00 96.25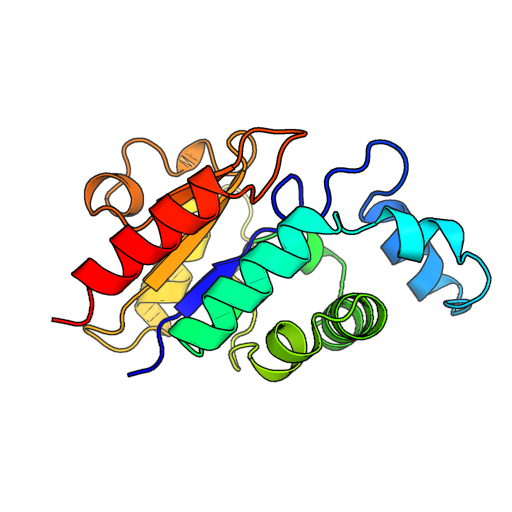 80 ALA A N 1
ATOM 639 C CA . ALA A 1 80 ? 2.384 -10.332 -12.002 1.00 96.25 80 ALA A CA 1
ATOM 640 C C . ALA A 1 80 ? 3.522 -9.492 -11.390 1.00 96.25 80 ALA A C 1
ATOM 642 O O . ALA A 1 80 ? 4.589 -10.041 -11.107 1.00 96.25 80 ALA A O 1
ATOM 643 N N . VAL A 1 81 ? 3.296 -8.194 -11.139 1.00 95.94 81 VAL A N 1
ATOM 644 C CA . VAL A 1 81 ? 4.256 -7.330 -10.423 1.00 95.94 81 VAL A CA 1
ATOM 645 C C . VAL A 1 81 ? 4.566 -7.918 -9.045 1.00 95.94 81 VAL A C 1
ATOM 647 O O . VAL A 1 81 ? 5.734 -8.111 -8.705 1.00 95.94 81 VAL A O 1
ATOM 650 N N . PHE A 1 82 ? 3.536 -8.255 -8.267 1.00 97.50 82 PHE A N 1
ATOM 651 C CA . PHE A 1 82 ? 3.707 -8.799 -6.922 1.00 97.50 82 PHE A CA 1
ATOM 652 C C . PHE A 1 82 ? 4.408 -10.165 -6.919 1.00 97.50 82 PHE A C 1
ATOM 654 O O . PHE A 1 82 ? 5.364 -10.356 -6.164 1.00 97.50 82 PHE A O 1
ATOM 661 N N . HIS A 1 83 ? 4.027 -11.090 -7.804 1.00 95.56 83 HIS A N 1
ATOM 662 C CA . HIS A 1 83 ? 4.690 -12.394 -7.927 1.00 95.56 83 HIS A CA 1
ATOM 663 C C . HIS A 1 83 ? 6.181 -12.261 -8.252 1.00 95.56 83 HIS A C 1
ATOM 665 O O . HIS A 1 83 ? 7.014 -12.894 -7.603 1.00 95.56 83 HIS A O 1
ATOM 671 N N . ARG A 1 84 ? 6.542 -11.386 -9.201 1.00 93.44 84 ARG A N 1
ATOM 672 C CA . ARG A 1 84 ? 7.945 -11.144 -9.584 1.00 93.44 84 ARG A CA 1
ATOM 673 C C . ARG A 1 84 ? 8.796 -10.611 -8.434 1.00 93.44 84 ARG A C 1
ATOM 675 O O . ARG A 1 84 ? 10.018 -10.735 -8.473 1.00 93.44 84 ARG A O 1
ATOM 682 N N . ARG A 1 85 ? 8.170 -10.007 -7.420 1.00 93.00 85 ARG A N 1
ATOM 683 C CA . ARG A 1 85 ? 8.847 -9.365 -6.287 1.00 93.00 85 ARG A CA 1
ATOM 684 C C . ARG A 1 85 ? 8.628 -10.076 -4.955 1.00 93.00 85 ARG A C 1
ATOM 686 O O . ARG A 1 85 ? 8.834 -9.466 -3.909 1.00 93.00 85 ARG A O 1
ATOM 693 N N . HIS A 1 86 ? 8.291 -11.365 -4.977 1.00 92.81 86 HIS A N 1
ATOM 694 C CA . HIS A 1 86 ? 8.082 -12.183 -3.772 1.00 92.81 86 HIS A CA 1
ATOM 695 C C . HIS A 1 86 ? 6.963 -11.661 -2.854 1.00 92.81 86 HIS A C 1
ATOM 697 O O . HIS A 1 86 ? 7.014 -11.826 -1.639 1.00 92.81 86 HIS A O 1
ATOM 703 N N . LEU A 1 87 ? 5.959 -11.012 -3.442 1.00 97.31 87 LEU A N 1
ATOM 704 C CA . LEU A 1 87 ? 4.730 -10.579 -2.784 1.00 97.31 87 LEU A CA 1
ATOM 705 C C . LEU A 1 87 ? 3.545 -11.447 -3.242 1.00 97.31 87 LEU A C 1
ATOM 707 O O . LEU A 1 87 ? 2.429 -10.951 -3.379 1.00 97.31 87 LEU A O 1
ATOM 711 N N . GLN A 1 88 ? 3.759 -12.746 -3.502 1.00 97.31 88 GLN A N 1
ATOM 712 C CA . GLN A 1 88 ? 2.677 -13.651 -3.925 1.00 97.31 88 GLN A CA 1
ATOM 713 C C . GLN A 1 88 ? 1.492 -13.649 -2.949 1.00 97.31 88 GLN A C 1
ATOM 715 O O . GLN A 1 88 ? 0.348 -13.713 -3.380 1.00 97.31 88 GLN A O 1
ATOM 720 N N . PHE A 1 89 ? 1.753 -13.448 -1.654 1.00 97.81 89 PHE A N 1
ATOM 721 C CA . PHE A 1 89 ? 0.718 -13.330 -0.630 1.00 97.81 89 PHE A CA 1
ATOM 722 C C . PHE A 1 89 ? -0.202 -12.113 -0.832 1.00 97.81 89 PHE A C 1
ATOM 724 O O . PHE A 1 89 ? -1.375 -12.167 -0.471 1.00 97.81 89 PHE A O 1
ATOM 731 N N . VAL A 1 90 ? 0.295 -11.026 -1.440 1.00 98.19 90 VAL A N 1
ATOM 732 C CA . VAL A 1 90 ? -0.546 -9.888 -1.836 1.00 98.19 90 VAL A CA 1
ATOM 733 C C . VAL A 1 90 ? -1.397 -10.290 -3.027 1.00 98.19 90 VAL A C 1
ATOM 735 O O . VAL A 1 90 ? -2.607 -10.118 -2.976 1.00 98.19 90 VAL A O 1
ATOM 738 N N . ALA A 1 91 ? -0.782 -10.870 -4.066 1.00 97.88 91 ALA A N 1
ATOM 739 C CA . ALA A 1 91 ? -1.461 -11.272 -5.301 1.00 97.88 91 ALA A CA 1
ATOM 740 C C . ALA A 1 91 ? -2.605 -12.274 -5.060 1.00 97.88 91 ALA A C 1
ATOM 742 O O . ALA A 1 91 ? -3.689 -12.140 -5.636 1.00 97.88 91 ALA A O 1
ATOM 743 N N . GLU A 1 92 ? -2.358 -13.255 -4.193 1.00 97.19 92 GLU A N 1
ATOM 744 C CA . GLU A 1 92 ? -3.303 -14.300 -3.786 1.00 97.19 92 GLU A CA 1
ATOM 745 C C . GLU A 1 92 ? -4.303 -13.800 -2.733 1.00 97.19 92 GLU A C 1
ATOM 747 O O . GLU A 1 92 ? -5.423 -14.300 -2.655 1.00 97.19 92 GLU A O 1
ATOM 752 N N . GLY A 1 93 ? -3.920 -12.789 -1.947 1.00 97.31 93 GLY A N 1
ATOM 753 C CA . GLY A 1 93 ? -4.758 -12.152 -0.935 1.00 97.31 93 GLY A CA 1
ATOM 754 C C . GLY A 1 93 ? -5.618 -10.993 -1.448 1.00 97.31 93 GLY A C 1
ATOM 755 O O . GLY A 1 93 ? -6.306 -10.367 -0.644 1.00 97.31 93 GLY A O 1
ATOM 756 N N . MET A 1 94 ? -5.594 -10.657 -2.743 1.00 98.12 94 MET A N 1
ATOM 757 C CA . MET A 1 94 ? -6.426 -9.570 -3.283 1.00 98.12 94 MET A CA 1
ATOM 758 C C . MET A 1 94 ? -7.916 -9.888 -3.102 1.00 98.12 94 MET A C 1
ATOM 760 O O . MET A 1 94 ? -8.366 -10.991 -3.408 1.00 98.12 94 MET A O 1
ATOM 764 N N . HIS A 1 95 ? -8.682 -8.913 -2.618 1.00 97.88 95 HIS A N 1
ATOM 765 C CA . HIS A 1 95 ? -10.137 -9.012 -2.499 1.00 97.88 95 HIS A CA 1
ATOM 766 C C . HIS A 1 95 ? -10.797 -9.150 -3.886 1.00 97.88 95 HIS A C 1
ATOM 768 O O . HIS A 1 95 ? -10.252 -8.651 -4.865 1.00 97.88 95 HIS A O 1
ATOM 774 N N . ASP A 1 96 ? -11.986 -9.757 -3.991 1.00 96.50 96 ASP A N 1
ATOM 775 C CA . ASP A 1 96 ? -12.696 -9.908 -5.278 1.00 96.50 96 ASP A CA 1
ATOM 776 C C . ASP A 1 96 ? -12.934 -8.546 -5.960 1.00 96.50 96 ASP A C 1
ATOM 778 O O . ASP A 1 96 ? -12.577 -8.330 -7.121 1.00 96.50 96 ASP A O 1
ATOM 782 N N . THR A 1 97 ? -13.445 -7.573 -5.200 1.00 97.56 97 THR A N 1
ATOM 783 C CA . THR A 1 97 ? -13.413 -6.143 -5.557 1.00 97.56 97 THR A CA 1
ATOM 784 C C . THR A 1 97 ? -12.039 -5.535 -5.247 1.00 97.56 97 THR A C 1
ATOM 786 O O . THR A 1 97 ? -11.882 -4.769 -4.303 1.00 97.56 97 THR A O 1
ATOM 789 N N . TRP A 1 98 ? -11.024 -5.916 -6.012 1.00 97.62 98 TRP A N 1
ATOM 790 C CA . TRP A 1 98 ? -9.607 -5.729 -5.673 1.00 97.62 98 TRP A CA 1
ATOM 791 C C . TRP A 1 98 ? -9.070 -4.287 -5.638 1.00 97.62 98 TRP A C 1
ATOM 793 O O . TRP A 1 98 ? -7.925 -4.094 -5.235 1.00 97.62 98 TRP A O 1
ATOM 803 N N . THR A 1 99 ? -9.823 -3.275 -6.070 1.00 98.31 99 THR A N 1
ATOM 804 C CA . THR A 1 99 ? -9.354 -1.878 -6.110 1.00 98.31 99 THR A CA 1
ATOM 805 C C . THR A 1 99 ? -10.438 -0.894 -5.695 1.00 98.31 99 THR A C 1
ATOM 807 O O . THR A 1 99 ? -11.632 -1.175 -5.841 1.00 98.31 99 THR A O 1
ATOM 810 N N . THR A 1 100 ? -10.019 0.255 -5.164 1.00 98.06 100 THR A N 1
ATOM 811 C CA . THR A 1 100 ? -10.921 1.372 -4.883 1.00 98.06 100 THR A CA 1
ATOM 812 C C . THR A 1 100 ? -11.430 2.006 -6.186 1.00 98.06 100 THR A C 1
ATOM 814 O O . THR A 1 100 ? -10.745 1.964 -7.211 1.00 98.06 100 THR A O 1
ATOM 817 N N . PRO A 1 101 ? -12.644 2.589 -6.197 1.00 96.62 101 PRO A N 1
ATOM 818 C CA . PRO A 1 101 ? -13.127 3.336 -7.352 1.00 96.62 101 PRO A CA 1
ATOM 819 C C . PRO A 1 101 ? -12.231 4.544 -7.623 1.00 96.62 101 PRO A C 1
ATOM 821 O O . PRO A 1 101 ? -11.673 5.131 -6.705 1.00 96.62 101 PRO A O 1
ATOM 824 N N . LYS A 1 102 ? -12.140 4.930 -8.893 1.00 92.06 102 LYS A N 1
ATOM 825 C CA . LYS A 1 102 ? -11.229 5.960 -9.388 1.00 92.06 102 LYS A CA 1
ATOM 826 C C . LYS A 1 102 ? -11.987 7.084 -10.088 1.00 92.06 102 LYS A C 1
ATOM 828 O O . LYS A 1 102 ? -11.925 7.250 -11.308 1.00 92.06 102 LYS A O 1
ATOM 833 N N . CYS A 1 103 ? -12.782 7.806 -9.307 1.00 93.19 103 CYS A N 1
ATOM 834 C CA . CYS A 1 103 ? -13.702 8.828 -9.797 1.00 93.19 103 CYS A CA 1
ATOM 835 C C . CYS A 1 103 ? -13.033 10.207 -9.869 1.00 93.19 103 CYS A C 1
ATOM 837 O O . CYS A 1 103 ? -12.298 10.613 -8.973 1.00 93.19 103 CYS A O 1
ATOM 839 N N . SER A 1 104 ? -13.326 10.969 -10.926 1.00 91.81 104 SER A N 1
ATOM 840 C CA . SER A 1 104 ? -12.817 12.338 -11.053 1.00 91.81 104 SER A CA 1
ATOM 841 C C . SER A 1 104 ? -13.324 13.221 -9.906 1.00 91.81 104 SER A C 1
ATOM 843 O O . SER A 1 104 ? -14.521 13.247 -9.624 1.00 91.81 104 SER A O 1
ATOM 845 N N . GLY A 1 105 ? -12.406 13.942 -9.259 1.00 92.50 105 GLY A N 1
ATOM 846 C CA . GLY A 1 105 ? -12.706 14.841 -8.143 1.00 92.50 105 GLY A CA 1
ATOM 847 C C . GLY A 1 105 ? -12.827 14.163 -6.777 1.00 92.50 105 GLY A C 1
ATOM 848 O O . GLY A 1 105 ? -13.044 14.866 -5.797 1.00 92.50 105 GLY A O 1
ATOM 849 N N . TRP A 1 106 ? -12.684 12.837 -6.695 1.00 95.12 106 TRP A N 1
ATOM 850 C CA . TRP A 1 106 ? -12.667 12.129 -5.415 1.00 95.12 106 TRP A CA 1
ATOM 851 C C . TRP A 1 106 ? -11.286 12.193 -4.771 1.00 95.12 106 TRP A C 1
ATOM 853 O O . TRP A 1 106 ? -10.258 12.097 -5.443 1.00 95.12 106 TRP A O 1
ATOM 863 N N . SER A 1 107 ? -11.278 12.364 -3.454 1.00 95.00 107 SER A N 1
ATOM 864 C CA . SER A 1 107 ? -10.086 12.221 -2.625 1.00 95.00 107 SER A CA 1
ATOM 865 C C . SER A 1 107 ? -9.803 10.750 -2.313 1.00 95.00 107 SER A C 1
ATOM 867 O O . SER A 1 107 ? -10.678 9.895 -2.457 1.00 95.00 107 SER A O 1
ATOM 869 N N . ARG A 1 108 ? -8.603 10.445 -1.801 1.00 96.25 108 ARG A N 1
ATOM 870 C CA . ARG A 1 108 ? -8.261 9.089 -1.335 1.00 96.25 108 ARG A CA 1
ATOM 871 C C . ARG A 1 108 ? -9.242 8.595 -0.268 1.00 96.25 108 ARG A C 1
ATOM 873 O O . ARG A 1 108 ? -9.615 7.423 -0.273 1.00 96.25 108 ARG A O 1
ATOM 880 N N . PHE A 1 109 ? -9.691 9.496 0.608 1.00 96.94 109 PHE A N 1
ATOM 881 C CA . PHE A 1 109 ? -10.732 9.200 1.587 1.00 96.94 109 PHE A CA 1
ATOM 882 C C . PHE A 1 109 ? -12.043 8.783 0.915 1.00 96.94 109 PHE A C 1
ATOM 884 O O . PHE A 1 109 ? -12.583 7.743 1.278 1.00 96.94 109 PHE A O 1
ATOM 891 N N . ASP A 1 110 ? -12.532 9.539 -0.073 1.00 96.69 110 ASP A N 1
ATOM 892 C CA . ASP A 1 110 ? -13.806 9.240 -0.744 1.00 96.69 110 ASP A CA 1
ATOM 893 C C . ASP A 1 110 ? -13.775 7.862 -1.411 1.00 96.69 110 ASP A C 1
ATOM 895 O O . ASP A 1 110 ? -14.722 7.084 -1.291 1.00 96.69 110 ASP A O 1
ATOM 899 N N . GLU A 1 1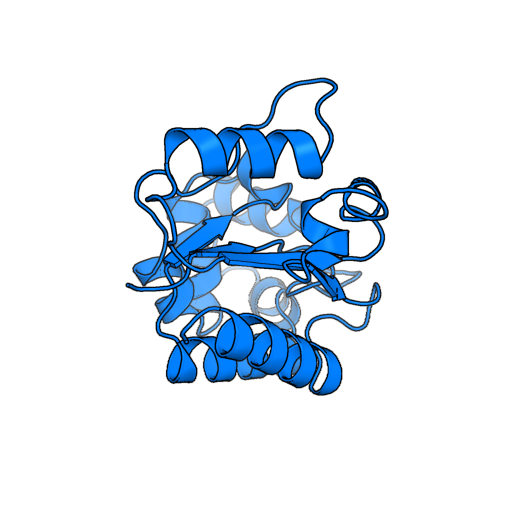11 ? -12.662 7.530 -2.068 1.00 97.75 111 GLU A N 1
ATOM 900 C CA . GLU A 1 111 ? -12.473 6.234 -2.716 1.00 97.75 111 GLU A CA 1
ATOM 901 C C . GLU A 1 111 ? -12.530 5.069 -1.717 1.00 97.75 111 GLU A C 1
ATOM 903 O O . GLU A 1 111 ? -13.265 4.098 -1.924 1.00 97.75 111 GLU A O 1
ATOM 908 N N . ILE A 1 112 ? -11.767 5.167 -0.623 1.00 98.00 112 ILE A N 1
ATOM 909 C CA . ILE A 1 112 ? -11.695 4.127 0.411 1.00 98.00 112 ILE A CA 1
ATOM 910 C C . ILE A 1 112 ? -13.022 4.028 1.158 1.00 98.00 112 ILE A C 1
ATOM 912 O O . ILE A 1 112 ? -13.546 2.929 1.334 1.00 98.00 112 ILE A O 1
ATOM 916 N N . HIS A 1 113 ? -13.592 5.161 1.565 1.00 96.62 113 HIS A N 1
ATOM 917 C CA . HIS A 1 113 ? -14.852 5.212 2.295 1.00 96.62 113 HIS A CA 1
ATOM 918 C C . HIS A 1 113 ? -15.993 4.616 1.468 1.00 96.62 113 HIS A C 1
ATOM 920 O O . HIS A 1 113 ? -16.746 3.776 1.965 1.00 96.62 113 HIS A O 1
ATOM 926 N N . HIS A 1 114 ? -16.082 4.983 0.186 1.00 97.75 114 HIS A N 1
ATOM 927 C CA . HIS A 1 114 ? -17.071 4.413 -0.717 1.00 97.75 114 HIS A CA 1
ATOM 928 C C . HIS A 1 114 ? -16.895 2.901 -0.860 1.00 97.75 114 HIS A C 1
ATOM 930 O O . HIS A 1 114 ? -17.875 2.162 -0.774 1.00 97.75 114 HIS A O 1
ATOM 936 N N . TRP A 1 115 ? -15.665 2.425 -1.077 1.00 98.31 115 TRP A N 1
ATOM 937 C CA . TRP A 1 115 ? -15.406 0.991 -1.187 1.00 98.31 115 TRP A CA 1
ATOM 938 C C . TRP A 1 115 ? -15.805 0.257 0.100 1.00 98.31 115 TRP A C 1
ATOM 940 O O . TRP A 1 115 ? -16.536 -0.733 0.045 1.00 98.31 115 TRP A O 1
ATOM 950 N N . ALA A 1 116 ? -15.389 0.773 1.260 1.00 97.44 116 ALA A N 1
ATOM 951 C CA . ALA A 1 116 ? -15.658 0.166 2.559 1.00 97.44 116 ALA A CA 1
ATOM 952 C C . ALA A 1 116 ? -17.162 0.064 2.837 1.00 97.44 116 ALA A C 1
ATOM 954 O O . ALA A 1 116 ? -17.636 -0.993 3.240 1.00 97.44 116 ALA A O 1
ATOM 955 N N . LEU A 1 117 ? -17.930 1.114 2.536 1.00 97.00 117 LEU A N 1
ATOM 956 C CA . LEU A 1 117 ? -19.381 1.128 2.728 1.00 97.00 117 LEU A CA 1
ATOM 957 C C . LEU A 1 117 ? -20.107 0.014 1.951 1.00 97.00 117 LEU A C 1
ATOM 959 O O . LEU A 1 117 ? -21.117 -0.504 2.425 1.00 97.00 117 LEU A O 1
ATOM 963 N N . HIS A 1 118 ? -19.610 -0.348 0.765 1.00 97.38 118 HIS A N 1
ATOM 964 C CA . HIS A 1 118 ? -20.280 -1.294 -0.134 1.00 97.38 118 HIS A CA 1
ATOM 965 C C . HIS A 1 118 ? -19.769 -2.730 -0.023 1.00 97.38 118 HIS A C 1
ATOM 967 O O . HIS A 1 118 ? -20.501 -3.663 -0.360 1.00 97.38 118 HIS A O 1
ATOM 973 N N . HIS A 1 119 ? -18.519 -2.917 0.402 1.00 97.12 119 HIS A N 1
ATOM 974 C CA . HIS A 1 119 ? -17.848 -4.214 0.323 1.00 97.12 119 HIS A CA 1
ATOM 975 C C . HIS A 1 119 ? -17.351 -4.735 1.667 1.00 97.12 119 HIS A C 1
ATOM 977 O O . HIS A 1 119 ? -17.192 -5.945 1.812 1.00 97.12 119 HIS A O 1
ATOM 983 N N . LEU A 1 120 ? -17.130 -3.867 2.658 1.00 95.69 120 LEU A N 1
ATOM 984 C CA . LEU A 1 120 ? -16.588 -4.290 3.940 1.00 95.69 120 LEU A CA 1
ATOM 985 C C . LEU A 1 120 ? -17.716 -4.782 4.864 1.00 95.69 120 LEU A C 1
ATOM 987 O O . LEU A 1 120 ? -18.645 -4.026 5.165 1.00 95.69 120 LEU A O 1
ATOM 991 N N . PRO A 1 121 ? -17.661 -6.032 5.364 1.00 93.00 121 PRO A N 1
ATOM 992 C CA . PRO A 1 121 ? -18.621 -6.496 6.355 1.00 93.00 121 PRO A CA 1
ATOM 993 C C . PRO A 1 121 ? -18.578 -5.629 7.615 1.00 93.00 121 PRO A C 1
ATOM 995 O O . PRO A 1 121 ? -17.515 -5.185 8.053 1.00 93.00 121 PRO A O 1
ATOM 998 N N . ARG A 1 122 ? -19.737 -5.420 8.247 1.00 89.62 122 ARG A N 1
ATOM 999 C CA . ARG A 1 122 ? -19.818 -4.630 9.481 1.00 89.62 122 ARG A CA 1
ATOM 1000 C C . ARG A 1 122 ? -18.917 -5.231 10.566 1.00 89.62 122 ARG A C 1
ATOM 1002 O O . ARG A 1 122 ? -19.044 -6.409 10.890 1.00 89.62 122 ARG A O 1
ATOM 1009 N N . GLY A 1 123 ? -18.053 -4.399 11.148 1.00 89.75 123 GLY A N 1
ATOM 1010 C CA . GLY A 1 123 ? -17.105 -4.816 12.187 1.00 89.75 123 GLY A CA 1
ATOM 1011 C C . GLY A 1 123 ? -15.904 -5.605 11.660 1.00 89.75 123 GLY A C 1
ATOM 1012 O O . GLY A 1 123 ? -15.154 -6.157 12.459 1.00 89.75 123 GLY A O 1
ATOM 1013 N N . CYS A 1 124 ? -15.715 -5.692 10.340 1.00 94.12 124 CYS A N 1
ATOM 1014 C CA . CYS A 1 124 ? -14.480 -6.216 9.777 1.00 94.12 124 CYS A CA 1
ATOM 1015 C C . CYS A 1 124 ? -13.339 -5.215 10.039 1.00 94.12 124 CYS A C 1
ATOM 1017 O O . CYS A 1 124 ? -13.490 -4.045 9.679 1.00 94.12 124 CYS A O 1
ATOM 1019 N N . PRO A 1 125 ? -12.217 -5.644 10.644 1.00 96.56 125 PRO A N 1
ATOM 1020 C CA . PRO A 1 125 ? -11.066 -4.773 10.835 1.00 96.56 125 PRO A CA 1
ATOM 1021 C C . PRO A 1 125 ? -10.512 -4.276 9.499 1.00 96.56 125 PRO A C 1
ATOM 1023 O O . PRO A 1 125 ? -10.485 -5.020 8.511 1.00 96.56 125 PRO A O 1
ATOM 1026 N N . MET A 1 126 ? -10.022 -3.042 9.471 1.00 97.75 126 MET A N 1
ATOM 1027 C CA . MET A 1 126 ? -9.375 -2.484 8.291 1.00 97.75 126 MET A CA 1
ATOM 1028 C C . MET A 1 126 ? -8.174 -1.608 8.627 1.00 97.75 126 MET A C 1
ATOM 1030 O O . MET A 1 126 ? -8.052 -1.068 9.724 1.00 97.75 126 MET A O 1
ATOM 1034 N N . LEU A 1 127 ? -7.286 -1.462 7.651 1.00 98.62 127 LEU A N 1
ATOM 1035 C CA . LEU A 1 127 ? -6.142 -0.567 7.720 1.00 98.62 127 LEU A CA 1
ATOM 1036 C C . LEU A 1 127 ? -5.906 0.063 6.351 1.00 98.62 127 LEU A C 1
ATOM 1038 O O . LEU A 1 127 ? -6.044 -0.602 5.328 1.00 98.62 127 LEU A O 1
ATOM 1042 N N . VAL A 1 128 ? -5.514 1.326 6.331 1.00 98.75 128 VAL A N 1
ATOM 1043 C CA . VAL A 1 128 ? -5.028 2.027 5.150 1.00 98.75 128 VAL A CA 1
ATOM 1044 C C . VAL A 1 128 ? -3.522 2.203 5.301 1.00 98.75 128 VAL A C 1
ATOM 1046 O O . VAL A 1 128 ? -3.067 2.836 6.251 1.00 98.75 128 VAL A O 1
ATOM 1049 N N . LEU A 1 129 ? -2.763 1.617 4.380 1.00 98.75 129 LEU A N 1
ATOM 1050 C CA . LEU A 1 129 ? -1.333 1.843 4.215 1.00 98.75 129 LEU A CA 1
ATOM 1051 C C . LEU A 1 129 ? -1.144 2.752 3.007 1.00 98.75 129 LEU A C 1
ATOM 1053 O O . LEU A 1 129 ? -1.375 2.337 1.870 1.00 98.75 129 LEU A O 1
ATOM 1057 N N . ASP A 1 130 ? -0.745 3.984 3.276 1.00 98.56 130 ASP A N 1
ATOM 1058 C CA . ASP A 1 130 ? -0.634 5.043 2.279 1.00 98.56 130 ASP A CA 1
ATOM 1059 C C . ASP A 1 130 ? 0.661 5.825 2.469 1.00 98.56 130 ASP A C 1
ATOM 1061 O O . ASP A 1 130 ? 1.323 5.674 3.496 1.00 98.56 130 ASP A O 1
ATOM 1065 N N . ASP A 1 131 ? 1.014 6.679 1.519 1.00 96.94 131 ASP A N 1
ATOM 1066 C CA . ASP A 1 131 ? 2.105 7.637 1.674 1.00 96.94 131 ASP A CA 1
ATOM 1067 C C . ASP A 1 131 ? 1.581 9.018 2.120 1.00 96.94 131 ASP A C 1
ATOM 1069 O O . ASP A 1 131 ? 0.392 9.333 2.015 1.00 96.94 131 ASP A O 1
ATOM 1073 N N . GLU A 1 132 ? 2.453 9.876 2.655 1.00 95.38 132 GLU A N 1
ATOM 1074 C CA . GLU A 1 132 ? 2.024 11.190 3.150 1.00 95.38 132 GLU A CA 1
ATOM 1075 C C . GLU A 1 132 ? 1.542 12.166 2.064 1.00 95.38 132 GLU A C 1
ATOM 1077 O O . GLU A 1 132 ? 0.834 13.120 2.409 1.00 95.38 132 GLU A O 1
AT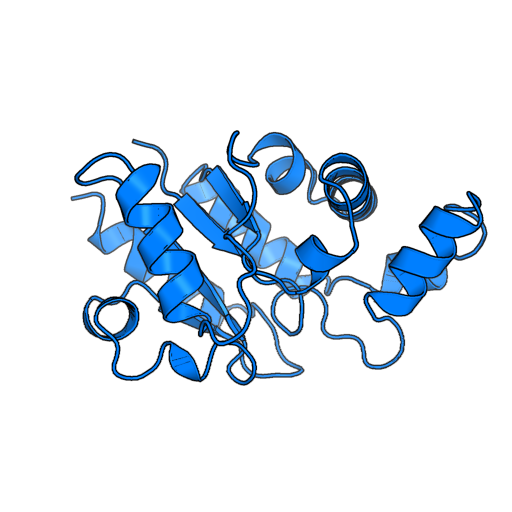OM 1082 N N . GLN A 1 133 ? 1.932 11.965 0.802 1.00 92.44 133 GLN A N 1
ATOM 1083 C CA . GLN A 1 133 ? 1.621 12.832 -0.329 1.00 92.44 133 GLN A CA 1
ATOM 1084 C C . GLN A 1 133 ? 0.258 12.485 -0.928 1.00 92.44 133 GLN A C 1
ATOM 1086 O O . GLN A 1 133 ? -0.617 13.354 -0.984 1.00 92.44 133 GLN A O 1
ATOM 1091 N N . SER A 1 134 ? 0.039 11.242 -1.356 1.00 90.06 134 SER A N 1
ATOM 1092 C CA . SER A 1 134 ? -1.245 10.851 -1.951 1.00 90.06 134 SER A CA 1
ATOM 1093 C C . SER A 1 134 ? -2.318 10.586 -0.881 1.00 90.06 134 SER A C 1
ATOM 1095 O O . SER A 1 134 ? -3.485 10.970 -1.041 1.00 90.06 134 SER A O 1
ATOM 1097 N N . GLY A 1 135 ? -1.898 10.079 0.279 1.00 93.94 135 GLY A N 1
ATOM 1098 C CA . GLY A 1 135 ? -2.707 9.923 1.483 1.00 93.94 135 GLY A CA 1
ATOM 1099 C C . GLY A 1 135 ? -2.957 11.225 2.249 1.00 93.94 135 GLY A C 1
ATOM 1100 O O . GLY A 1 135 ? -3.625 11.201 3.281 1.00 93.94 135 GLY A O 1
ATOM 1101 N N . ALA A 1 136 ? -2.487 12.387 1.771 1.00 92.88 136 ALA A N 1
ATOM 1102 C CA . ALA A 1 136 ? -2.651 13.668 2.469 1.00 92.88 136 ALA A CA 1
ATOM 1103 C C . ALA A 1 136 ? -4.114 13.971 2.840 1.00 92.88 136 ALA A C 1
ATOM 1105 O O . ALA A 1 136 ? -4.386 14.466 3.934 1.00 92.88 136 ALA A O 1
ATOM 1106 N N . SER A 1 137 ? -5.047 13.616 1.951 1.00 93.00 137 SER A N 1
ATOM 1107 C CA . SER A 1 137 ? -6.492 13.797 2.154 1.00 93.00 137 SER A CA 1
ATOM 1108 C C . SER A 1 137 ? -7.106 12.916 3.247 1.00 93.00 137 SER A C 1
ATOM 1110 O O . SER A 1 137 ? -8.239 13.162 3.642 1.00 93.00 137 SER A O 1
ATOM 1112 N N . LEU A 1 138 ? -6.381 11.915 3.754 1.00 96.88 138 LEU A N 1
ATOM 1113 C CA . LEU A 1 138 ? -6.838 11.076 4.861 1.00 96.88 138 LEU A CA 1
ATOM 1114 C C . LEU A 1 138 ? -6.716 11.796 6.207 1.00 96.88 138 LEU A C 1
ATOM 1116 O O . LEU A 1 138 ? -7.464 11.481 7.131 1.00 96.88 138 LEU A O 1
ATOM 1120 N N . ARG A 1 139 ? -5.810 12.772 6.343 1.00 95.69 139 ARG A N 1
ATOM 1121 C CA . ARG A 1 139 ? -5.627 13.513 7.601 1.00 95.69 139 ARG A CA 1
ATOM 1122 C C . ARG A 1 139 ? -6.872 14.336 7.937 1.00 95.69 139 ARG A C 1
ATOM 1124 O O . ARG A 1 139 ? -7.396 15.050 7.088 1.00 95.69 139 ARG A O 1
ATOM 1131 N N . GLY A 1 140 ? -7.310 14.263 9.194 1.00 93.56 140 GLY A N 1
ATOM 1132 C CA . GLY A 1 140 ? -8.518 14.948 9.670 1.00 93.56 140 GLY A CA 1
ATOM 1133 C C . GLY A 1 140 ? -9.827 14.324 9.177 1.00 93.56 140 GLY A C 1
ATOM 1134 O O . GLY A 1 140 ? -10.873 14.967 9.242 1.00 93.56 140 GLY A O 1
ATOM 1135 N N . THR A 1 141 ? -9.770 13.097 8.652 1.00 96.56 141 THR A N 1
ATOM 1136 C CA . THR A 1 141 ? -10.953 12.289 8.337 1.00 96.56 141 THR A CA 1
ATOM 1137 C C . THR A 1 141 ? -11.210 11.274 9.442 1.00 96.56 141 THR A C 1
ATOM 1139 O O . THR A 1 141 ? -10.301 10.936 10.203 1.00 96.56 141 THR A O 1
ATOM 1142 N N . SER A 1 142 ? -12.419 10.708 9.476 1.00 95.06 142 SER A N 1
ATOM 1143 C CA . SER A 1 142 ? -12.760 9.667 10.450 1.00 95.06 142 SER A CA 1
ATOM 1144 C C . SER A 1 142 ? -11.830 8.457 10.375 1.00 95.06 142 SER A C 1
ATOM 1146 O O . SER A 1 142 ? -11.483 7.911 11.409 1.00 95.06 142 SER A O 1
ATOM 1148 N N . LEU A 1 143 ? -11.341 8.073 9.188 1.00 96.19 143 LEU A N 1
ATOM 1149 C CA . LEU A 1 143 ? -10.389 6.960 9.070 1.00 96.19 143 LEU A CA 1
ATOM 1150 C C . LEU A 1 143 ? -9.098 7.228 9.853 1.00 96.19 143 LEU A C 1
ATOM 1152 O O . LEU A 1 143 ? -8.553 6.324 10.482 1.00 96.19 143 LEU A O 1
ATOM 1156 N N . TYR A 1 144 ? -8.601 8.462 9.809 1.00 96.06 144 TYR A N 1
ATOM 1157 C CA . TYR A 1 144 ? -7.387 8.838 10.523 1.00 96.06 144 TYR A CA 1
ATOM 1158 C C . TYR A 1 144 ? -7.645 8.962 12.027 1.00 96.06 144 TYR A C 1
ATOM 1160 O O . TYR A 1 144 ? -6.883 8.414 12.823 1.00 96.06 144 TYR A O 1
ATOM 1168 N N . ASP A 1 145 ? -8.743 9.618 12.407 1.00 95.00 145 ASP A N 1
ATOM 1169 C CA . ASP A 1 145 ? -9.113 9.836 13.810 1.00 95.00 145 ASP A CA 1
ATOM 1170 C C . ASP A 1 145 ? -9.447 8.520 14.539 1.00 95.00 145 ASP A C 1
ATOM 1172 O O . ASP A 1 145 ? -9.108 8.359 15.712 1.00 95.00 145 ASP A O 1
ATOM 1176 N N . ASP A 1 146 ? -10.023 7.547 13.827 1.00 95.19 146 ASP A N 1
ATOM 1177 C CA . ASP A 1 146 ? -10.334 6.206 14.338 1.00 95.19 146 ASP A CA 1
ATOM 1178 C C . ASP A 1 146 ? -9.098 5.281 14.386 1.00 95.19 146 ASP A C 1
ATOM 1180 O O . ASP A 1 146 ? -9.196 4.119 14.784 1.00 95.19 146 ASP A O 1
ATOM 1184 N N . GLY A 1 147 ? -7.914 5.769 13.990 1.00 96.12 147 GLY A N 1
ATOM 1185 C CA . GLY A 1 147 ? -6.680 4.985 13.997 1.00 96.12 147 GLY A CA 1
ATOM 1186 C C . GLY A 1 147 ? -6.668 3.874 12.944 1.00 96.12 147 GLY A C 1
ATOM 1187 O O . GLY A 1 147 ? -6.180 2.777 13.201 1.00 96.12 147 GLY A O 1
ATOM 1188 N N . LEU A 1 148 ? -7.214 4.133 11.756 1.00 97.81 148 LEU A N 1
ATOM 1189 C CA . LEU A 1 148 ? -7.255 3.169 10.651 1.00 97.81 148 LEU A CA 1
ATOM 1190 C C . LEU A 1 148 ? -6.216 3.465 9.565 1.00 97.81 148 LEU A C 1
ATOM 1192 O O . LEU A 1 148 ? -6.205 2.780 8.549 1.00 97.81 148 LEU A O 1
ATOM 1196 N N . VAL A 1 149 ? -5.357 4.471 9.744 1.00 98.50 149 VAL A N 1
ATOM 1197 C CA . VAL A 1 149 ? -4.426 4.949 8.711 1.00 98.50 149 VAL A CA 1
ATOM 1198 C C . VAL A 1 149 ? -2.991 4.934 9.228 1.00 98.50 149 VAL A C 1
ATOM 1200 O O . VAL A 1 149 ? -2.712 5.459 10.302 1.00 98.50 149 VAL A O 1
ATOM 1203 N N . VAL A 1 150 ? -2.078 4.393 8.424 1.00 98.56 150 VAL A N 1
ATOM 1204 C CA . VAL A 1 150 ? -0.628 4.556 8.570 1.00 98.56 150 VAL A CA 1
ATOM 1205 C C . VAL A 1 150 ? -0.111 5.252 7.322 1.00 98.56 150 VAL A C 1
ATOM 1207 O O . VAL A 1 150 ? -0.237 4.725 6.217 1.00 98.56 150 VAL A O 1
ATOM 1210 N N . LEU A 1 151 ? 0.475 6.434 7.511 1.00 98.38 151 LEU A N 1
ATOM 1211 C CA . LEU A 1 151 ? 1.104 7.193 6.433 1.00 98.38 151 LEU A CA 1
ATOM 1212 C C . LEU A 1 151 ? 2.618 6.972 6.460 1.00 98.38 151 LEU A C 1
ATOM 1214 O O . LEU A 1 151 ? 3.268 7.256 7.470 1.00 98.38 151 LEU A O 1
ATOM 1218 N N . CYS A 1 152 ? 3.162 6.446 5.369 1.00 98.19 152 CYS A N 1
ATOM 1219 C CA . CYS A 1 152 ? 4.583 6.236 5.139 1.00 98.19 152 CYS A CA 1
ATOM 1220 C C . CYS A 1 152 ? 5.228 7.534 4.659 1.00 98.19 152 CYS A C 1
ATOM 1222 O O . CYS A 1 152 ? 4.665 8.247 3.827 1.00 98.19 152 CYS A O 1
ATOM 1224 N N . GLU A 1 153 ? 6.415 7.835 5.181 1.00 96.19 153 GLU A N 1
ATOM 1225 C CA . GLU A 1 153 ? 7.172 9.000 4.734 1.00 96.19 153 GLU A CA 1
ATOM 1226 C C . GLU A 1 153 ? 7.651 8.780 3.283 1.00 96.19 153 GLU A C 1
ATOM 1228 O O . GLU A 1 153 ? 8.180 7.699 2.978 1.00 96.19 153 GLU A O 1
ATOM 1233 N N . PRO A 1 154 ? 7.489 9.777 2.388 1.00 92.50 154 PRO A N 1
ATOM 1234 C CA . PRO A 1 154 ? 7.973 9.688 1.017 1.00 92.50 154 PRO A CA 1
ATOM 1235 C C . PRO A 1 154 ? 9.461 9.354 0.976 1.00 92.50 154 PRO A C 1
ATOM 1237 O O . PRO A 1 154 ? 10.246 9.882 1.765 1.00 92.50 154 PRO A O 1
ATOM 1240 N N . TRP A 1 155 ? 9.867 8.496 0.043 1.00 92.31 155 TRP A N 1
ATOM 1241 C CA . TRP A 1 155 ? 11.243 7.994 -0.076 1.00 92.31 155 TRP A CA 1
ATOM 1242 C C . TRP A 1 155 ? 11.742 7.094 1.072 1.00 92.31 155 TRP A C 1
ATOM 1244 O O . TRP A 1 155 ? 12.893 6.655 1.025 1.00 92.31 155 TRP A O 1
ATOM 1254 N N . VAL A 1 156 ? 10.904 6.781 2.067 1.00 95.81 156 VAL A N 1
ATOM 1255 C CA . VAL A 1 156 ? 11.234 5.873 3.184 1.00 95.81 156 VAL A CA 1
ATOM 1256 C C . VAL A 1 156 ? 10.390 4.599 3.137 1.00 95.81 156 VAL A C 1
ATOM 1258 O O . VAL A 1 156 ? 10.923 3.505 3.328 1.00 95.81 156 VAL A O 1
ATOM 1261 N N . GLY A 1 157 ? 9.096 4.721 2.827 1.00 96.38 157 GLY A N 1
ATOM 1262 C CA . GLY A 1 157 ? 8.180 3.587 2.685 1.00 96.38 157 GLY A CA 1
ATOM 1263 C C . GLY A 1 157 ? 7.781 2.906 3.989 1.00 96.38 157 GLY A C 1
ATOM 1264 O O . GLY A 1 157 ? 7.915 3.460 5.083 1.00 96.38 157 GLY A O 1
ATOM 1265 N N . LEU A 1 158 ? 7.255 1.684 3.863 1.00 98.44 158 LEU A N 1
ATOM 1266 C CA . LEU A 1 158 ? 6.846 0.849 4.995 1.00 98.44 158 LEU A CA 1
ATOM 1267 C C . LEU A 1 158 ? 8.075 0.309 5.746 1.00 98.44 158 LEU A C 1
ATOM 1269 O O . LEU A 1 158 ? 8.473 -0.841 5.570 1.00 98.44 158 LEU A O 1
ATOM 1273 N N . ASN A 1 159 ? 8.695 1.145 6.574 1.00 98.25 159 ASN A N 1
ATOM 1274 C CA . ASN A 1 159 ? 9.819 0.776 7.438 1.00 98.25 159 ASN A CA 1
ATOM 1275 C C . ASN A 1 159 ? 9.357 0.069 8.736 1.00 98.25 159 ASN A C 1
ATOM 1277 O O . ASN A 1 159 ? 8.163 -0.155 8.956 1.00 98.25 159 ASN A O 1
ATOM 1281 N N . ALA A 1 160 ? 10.305 -0.287 9.609 1.00 98.44 160 ALA A N 1
ATOM 1282 C CA . ALA A 1 160 ? 10.020 -1.000 10.861 1.00 98.44 160 ALA A CA 1
ATOM 1283 C C . ALA A 1 160 ? 9.094 -0.234 11.836 1.00 98.44 160 ALA A C 1
ATOM 1285 O O . ALA A 1 160 ? 8.271 -0.849 12.526 1.00 98.44 160 ALA A O 1
ATOM 1286 N N . ASP A 1 161 ? 9.186 1.097 11.877 1.00 98.44 161 ASP A N 1
ATOM 1287 C CA . ASP A 1 161 ? 8.327 1.927 12.729 1.00 98.44 161 ASP A CA 1
ATOM 1288 C C . ASP A 1 161 ? 6.886 1.909 12.210 1.00 98.44 161 ASP A C 1
ATOM 1290 O O . ASP A 1 161 ? 5.944 1.693 12.977 1.00 98.44 161 ASP A O 1
ATOM 1294 N N . LYS A 1 162 ? 6.713 2.039 10.888 1.00 98.62 162 LYS A N 1
ATOM 1295 C CA . LYS A 1 162 ? 5.404 1.967 10.224 1.00 98.62 162 LYS A CA 1
ATOM 1296 C C . LYS A 1 162 ? 4.785 0.577 10.303 1.00 98.62 162 LYS A C 1
ATOM 1298 O O . LYS A 1 162 ? 3.576 0.465 10.497 1.00 98.62 162 LYS A O 1
ATOM 1303 N N . LEU A 1 163 ? 5.594 -0.480 10.255 1.00 98.75 163 LEU A N 1
ATOM 1304 C CA . LEU A 1 163 ? 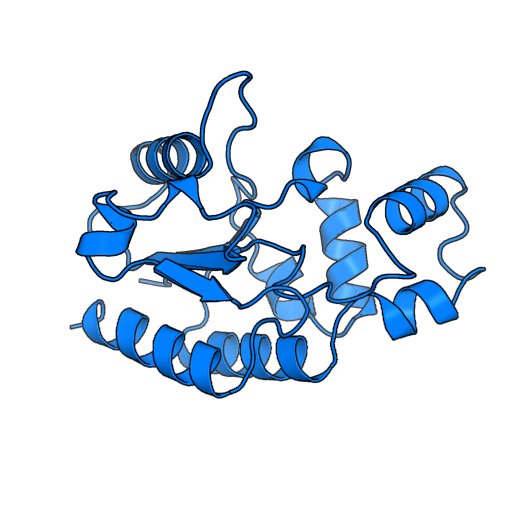5.138 -1.837 10.560 1.00 98.75 163 LEU A CA 1
ATOM 1305 C C . LEU A 1 163 ? 4.599 -1.940 11.992 1.00 98.75 163 LEU A C 1
ATOM 1307 O O . LEU A 1 163 ? 3.490 -2.432 12.199 1.00 98.75 163 LEU A O 1
ATOM 1311 N N . SER A 1 164 ? 5.365 -1.465 12.975 1.00 98.69 164 SER A N 1
ATOM 1312 C CA . SER A 1 164 ? 4.970 -1.519 14.387 1.00 98.69 164 SER A CA 1
ATOM 1313 C C . SER A 1 164 ? 3.671 -0.745 14.636 1.00 98.69 164 SER A C 1
ATOM 1315 O O . SER A 1 164 ? 2.794 -1.199 15.377 1.00 98.69 164 SER A O 1
ATOM 1317 N N . GLU A 1 165 ? 3.519 0.403 13.975 1.00 98.56 165 GLU A N 1
ATOM 1318 C CA . GLU A 1 165 ? 2.297 1.202 13.979 1.00 98.56 165 GLU A CA 1
ATOM 1319 C C . GLU A 1 165 ? 1.110 0.430 13.377 1.00 98.56 165 GLU A C 1
ATOM 1321 O O . GLU A 1 165 ? 0.080 0.286 14.040 1.00 98.56 165 GLU A O 1
ATOM 1326 N N . ALA A 1 166 ? 1.275 -0.145 12.182 1.00 98.62 166 ALA A N 1
ATOM 1327 C CA . ALA A 1 166 ? 0.256 -0.945 11.499 1.00 98.62 166 ALA A CA 1
ATOM 1328 C C . ALA A 1 166 ? -0.213 -2.141 12.341 1.00 98.62 166 ALA A C 1
ATOM 1330 O O . ALA A 1 166 ? -1.415 -2.363 12.508 1.00 98.62 166 ALA A O 1
ATOM 1331 N N . GLN A 1 167 ? 0.728 -2.882 12.932 1.00 98.56 167 GLN A N 1
ATOM 1332 C CA . GLN A 1 167 ? 0.426 -4.011 13.810 1.00 98.56 167 GLN A CA 1
ATOM 1333 C C . GLN A 1 167 ? -0.358 -3.570 15.047 1.00 98.56 167 GLN A C 1
ATOM 1335 O O . GLN A 1 167 ? -1.328 -4.221 15.436 1.00 98.56 167 GLN A O 1
ATOM 1340 N N . ARG A 1 168 ? 0.039 -2.456 15.674 1.00 98.31 168 ARG A N 1
ATOM 1341 C CA . ARG A 1 168 ? -0.658 -1.912 16.844 1.00 98.31 168 ARG A CA 1
ATOM 1342 C C . ARG A 1 168 ? -2.109 -1.559 16.511 1.00 98.31 168 ARG A C 1
ATOM 1344 O O . ARG A 1 168 ? -2.998 -1.928 17.277 1.00 98.31 168 ARG A O 1
ATOM 1351 N N . LEU A 1 169 ? -2.338 -0.874 15.389 1.00 98.06 169 LEU A N 1
ATOM 1352 C CA . LEU A 1 169 ? -3.670 -0.442 14.958 1.00 98.06 169 LEU A CA 1
ATOM 1353 C C . LEU A 1 169 ? -4.579 -1.620 14.593 1.00 98.06 169 LEU A C 1
ATOM 1355 O O . LEU A 1 169 ? -5.748 -1.640 14.983 1.00 98.06 169 LEU A O 1
ATOM 1359 N N . LEU A 1 170 ? -4.053 -2.637 13.905 1.00 97.06 170 LEU A N 1
ATOM 1360 C CA . LEU A 1 170 ? -4.829 -3.840 13.604 1.00 97.06 170 LEU A CA 1
ATOM 1361 C C . LEU A 1 170 ? -5.147 -4.648 14.868 1.00 97.06 170 LEU A C 1
ATOM 1363 O O . LEU A 1 170 ? -6.294 -5.049 15.047 1.00 97.06 170 LEU A O 1
ATOM 1367 N N . ARG A 1 171 ? -4.193 -4.827 15.795 1.00 96.69 171 ARG A N 1
ATOM 1368 C CA . ARG A 1 171 ? -4.446 -5.529 17.072 1.00 96.69 171 ARG A CA 1
ATOM 1369 C C . ARG A 1 171 ? -5.574 -4.884 17.874 1.00 96.69 171 ARG A C 1
ATOM 1371 O O . ARG A 1 171 ? -6.380 -5.608 18.449 1.00 96.69 171 ARG A O 1
ATOM 1378 N N . SER A 1 172 ? -5.668 -3.551 17.895 1.00 95.75 172 SER A N 1
ATOM 1379 C CA . SER A 1 172 ? -6.735 -2.861 18.635 1.00 95.75 172 SER A CA 1
ATOM 1380 C C . SER A 1 172 ? -8.143 -3.078 18.075 1.00 95.75 172 SER A C 1
ATOM 1382 O O . SER A 1 172 ? -9.110 -2.813 18.781 1.00 95.75 172 SER A O 1
ATOM 1384 N N . GLN A 1 173 ? -8.273 -3.571 16.841 1.00 94.38 173 GLN A N 1
ATOM 1385 C CA . GLN A 1 173 ? -9.566 -3.808 16.191 1.00 94.38 173 GLN A CA 1
ATOM 1386 C C . GLN A 1 173 ? -10.065 -5.257 16.319 1.00 94.38 173 GLN A C 1
ATOM 1388 O O . GLN A 1 173 ? -11.217 -5.532 16.000 1.00 94.38 173 GLN A O 1
ATOM 1393 N N . VAL A 1 174 ? -9.211 -6.195 16.742 1.00 81.44 174 VAL A N 1
ATOM 1394 C CA . VAL A 1 174 ? -9.508 -7.646 16.766 1.00 81.44 174 VAL A CA 1
ATOM 1395 C C . VAL A 1 174 ? -9.958 -8.116 18.167 1.00 81.44 174 VAL A C 1
ATOM 1397 O O . VAL A 1 174 ? -9.938 -9.309 18.460 1.00 81.44 174 VAL A O 1
ATOM 1400 N N . VAL A 1 175 ? -10.364 -7.184 19.038 1.00 59.91 175 VAL A N 1
ATOM 1401 C CA . VAL A 1 175 ? -10.816 -7.452 20.420 1.00 59.91 175 VAL A CA 1
ATOM 1402 C C . VAL A 1 175 ? -12.273 -7.903 20.468 1.00 59.91 175 VAL A C 1
ATOM 1404 O O . VAL A 1 175 ? -13.115 -7.262 19.802 1.00 59.91 175 VAL A O 1
#

Secondary structure (DSSP, 8-state):
---EEEE--BTTTB--SS--HHHHHHHHHHS-SSS-HHHHHHHS-HHHHHHHHHHHHHH--EEEE-SGGGGTS-HHHHHHHHHHTT-HHHHHTEEEEEE----TT--HHHHHHHHHHHHSPTT--EEEEEETTGGGGGTTSHHHHTT-EEEEPTTT-S-HHHHHHHHHHHHTT--

Mean predicted aligned error: 2.86 Å